Protein AF-A0A957SNI5-F1 (afdb_monomer_lite)

Foldseek 3Di:
DVVVVVVVVVVVVVVVVVVVVVVVVCVVVPPDDPDPDDDPVNVCVVVVVVVVVVVVLVVVLVVVVVVCVVVVHDDPDSDPDDD

Secondary structure (DSSP, 8-state):
-HHHHHHHHHHHHHHHHHHHHHHHHHHHHHHSTTS----HHHHHHHHHHHHHHHHHHHHHHHHHHHHHHHTT-------SS--

Sequence (83 aa):
MIRRATESVENHLQEEDATKYNAARCMFWSGLGRWGRINIIMLVTIVSFVLVLGVLVFFHELGHYWVARRNGIVVEEFGMGYP

Radius of gyration: 34.37 Å; chains: 1; bounding box: 68×28×87 Å

Structure (mmCIF, N/CA/C/O backbone):
data_AF-A0A957SNI5-F1
#
_entry.id   AF-A0A957SNI5-F1
#
loop_
_atom_site.group_PDB
_atom_site.id
_atom_site.type_symbol
_atom_site.label_atom_id
_atom_site.label_alt_id
_atom_site.label_comp_id
_atom_site.label_asym_id
_atom_site.label_entity_id
_atom_site.label_seq_id
_atom_site.pdbx_PDB_ins_code
_atom_site.Cartn_x
_atom_site.Cartn_y
_atom_site.Cartn_z
_atom_site.occupancy
_atom_site.B_iso_or_equiv
_atom_site.auth_seq_id
_atom_site.auth_comp_id
_atom_site.auth_asym_id
_atom_site.auth_atom_id
_atom_site.pdbx_PDB_model_num
ATOM 1 N N . MET A 1 1 ? 50.436 -16.350 -56.540 1.00 63.91 1 MET A N 1
ATOM 2 C CA . MET A 1 1 ? 50.619 -16.798 -55.140 1.00 63.91 1 MET A CA 1
ATOM 3 C C . MET A 1 1 ? 50.134 -15.750 -54.138 1.00 63.91 1 MET A C 1
ATOM 5 O O . MET A 1 1 ? 49.367 -16.103 -53.261 1.00 63.91 1 MET A O 1
ATOM 9 N N . ILE A 1 2 ? 50.477 -14.470 -54.329 1.00 70.00 2 ILE A N 1
ATOM 10 C CA . ILE A 1 2 ? 50.120 -13.352 -53.428 1.00 70.00 2 ILE A CA 1
ATOM 11 C C . ILE A 1 2 ? 48.601 -13.157 -53.262 1.00 70.00 2 ILE A C 1
ATOM 13 O O . I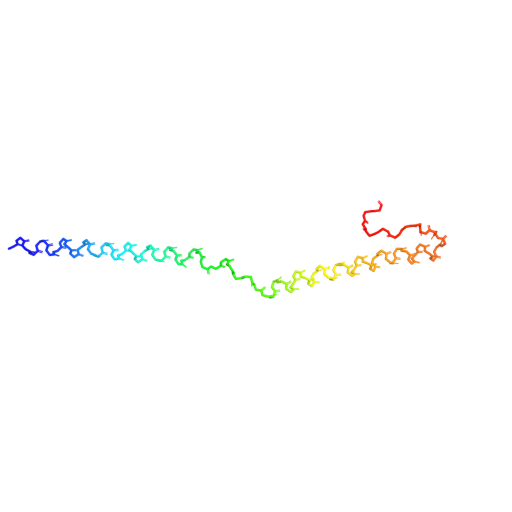LE A 1 2 ? 48.128 -13.010 -52.145 1.00 70.00 2 ILE A O 1
ATOM 17 N N . ARG A 1 3 ? 47.815 -13.272 -54.342 1.00 75.44 3 ARG A N 1
ATOM 18 C CA . ARG A 1 3 ? 46.349 -13.112 -54.296 1.00 75.44 3 ARG A CA 1
ATOM 19 C C . ARG A 1 3 ? 45.639 -14.077 -53.334 1.00 75.44 3 ARG A C 1
ATOM 21 O O . ARG A 1 3 ? 44.706 -13.671 -52.658 1.00 75.44 3 ARG A O 1
ATOM 28 N N . ARG A 1 4 ? 46.121 -15.321 -53.217 1.00 80.00 4 ARG A N 1
ATOM 29 C CA . ARG A 1 4 ? 45.554 -16.291 -52.263 1.00 80.00 4 ARG A CA 1
ATOM 30 C C . ARG A 1 4 ? 45.853 -15.924 -50.810 1.00 80.00 4 ARG A C 1
ATOM 32 O O . ARG A 1 4 ? 45.052 -16.225 -49.938 1.00 80.00 4 ARG A O 1
ATOM 39 N N . ALA A 1 5 ? 46.988 -15.273 -50.551 1.00 75.88 5 ALA A N 1
ATOM 40 C CA . ALA A 1 5 ? 47.309 -14.781 -49.216 1.00 75.88 5 ALA A CA 1
ATOM 41 C C . ALA A 1 5 ? 46.423 -13.581 -48.842 1.00 75.88 5 ALA A C 1
ATOM 43 O O . ALA A 1 5 ? 45.946 -13.515 -47.717 1.00 75.88 5 ALA A O 1
ATOM 44 N N . THR A 1 6 ? 46.137 -12.683 -49.791 1.00 80.19 6 THR A N 1
ATOM 45 C CA . THR A 1 6 ? 45.221 -11.550 -49.575 1.00 80.19 6 THR A CA 1
ATOM 46 C C . THR A 1 6 ? 43.789 -12.012 -49.303 1.00 80.19 6 THR A C 1
ATOM 48 O O . THR A 1 6 ? 43.200 -11.572 -48.323 1.00 80.19 6 THR A O 1
ATOM 51 N N . GLU A 1 7 ? 43.269 -12.957 -50.096 1.00 85.44 7 GLU A N 1
ATOM 52 C CA . GLU A 1 7 ? 41.932 -13.540 -49.886 1.00 85.44 7 GLU A CA 1
ATOM 53 C C . GLU A 1 7 ? 41.834 -14.248 -48.519 1.00 85.44 7 GLU A C 1
ATOM 55 O O . GLU A 1 7 ? 40.819 -14.149 -47.836 1.00 85.44 7 GLU A O 1
ATOM 60 N N . SER A 1 8 ? 42.908 -14.909 -48.066 1.00 83.56 8 SER A N 1
ATOM 61 C CA . SER A 1 8 ? 42.950 -15.517 -46.728 1.00 83.56 8 SER A CA 1
ATOM 62 C C . SER A 1 8 ? 42.883 -14.473 -45.612 1.00 83.56 8 SER A C 1
ATOM 64 O O . SER A 1 8 ? 42.195 -14.695 -44.622 1.00 83.56 8 SER A O 1
ATOM 66 N N . VAL A 1 9 ? 43.581 -13.342 -45.755 1.00 85.00 9 VAL A N 1
ATOM 67 C CA . VAL A 1 9 ? 43.580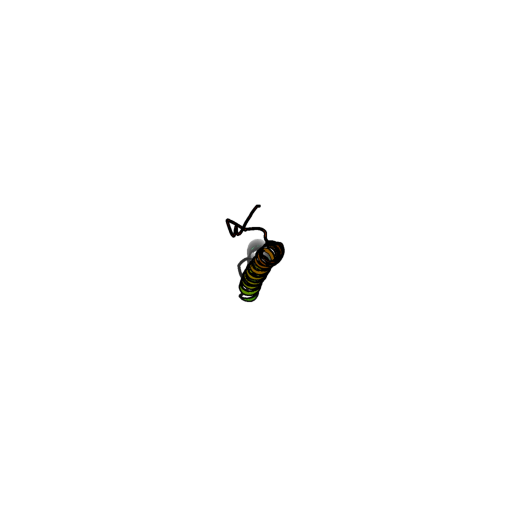 -12.268 -44.748 1.00 85.00 9 VAL A CA 1
ATOM 68 C C . VAL A 1 9 ? 42.222 -11.562 -44.696 1.00 85.00 9 VAL A C 1
ATOM 70 O O . VAL A 1 9 ? 41.718 -11.314 -43.606 1.00 85.00 9 VAL A O 1
ATOM 73 N N . GLU A 1 10 ? 41.596 -11.292 -45.843 1.00 85.75 10 GLU A N 1
ATOM 74 C CA . GLU A 1 10 ? 40.281 -10.638 -45.910 1.00 85.75 10 GLU A CA 1
ATOM 75 C C . GLU A 1 10 ? 39.173 -11.503 -45.282 1.00 85.75 10 GLU A C 1
ATOM 77 O O . GLU A 1 10 ? 38.381 -11.006 -44.480 1.00 85.75 10 GLU A O 1
ATOM 82 N N . ASN A 1 11 ? 39.196 -12.818 -45.532 1.00 83.12 11 ASN A N 1
ATOM 83 C CA . ASN A 1 11 ? 38.265 -13.763 -44.908 1.00 83.12 11 ASN A CA 1
ATOM 84 C C . ASN A 1 11 ? 38.421 -13.820 -43.378 1.00 83.12 11 ASN A C 1
ATOM 86 O O . ASN A 1 11 ? 37.418 -13.858 -42.666 1.00 83.12 11 ASN A O 1
ATOM 90 N N . HIS A 1 12 ? 39.656 -13.782 -42.860 1.00 83.94 12 HIS A N 1
ATOM 91 C CA . HIS A 1 12 ? 39.895 -13.769 -41.413 1.00 83.94 12 HIS A CA 1
ATOM 92 C C . HIS A 1 12 ? 39.382 -12.488 -40.748 1.00 83.94 12 HIS A C 1
ATOM 94 O O . HIS A 1 12 ? 38.794 -12.559 -39.670 1.00 83.94 12 HIS A O 1
ATOM 100 N N . LEU A 1 13 ? 39.551 -11.331 -41.395 1.00 84.75 13 LEU A N 1
ATOM 101 C CA . LEU A 1 13 ? 39.027 -10.063 -40.879 1.00 84.75 13 LEU A CA 1
ATOM 102 C C . LEU A 1 13 ? 37.488 -10.061 -40.855 1.00 84.75 13 LEU A C 1
ATOM 104 O O . LEU A 1 13 ? 36.892 -9.659 -39.856 1.00 84.75 13 LEU A O 1
ATOM 108 N N . GLN A 1 14 ? 36.835 -10.597 -41.895 1.00 86.44 14 GLN A N 1
ATOM 109 C CA . GLN A 1 14 ? 35.372 -10.738 -41.920 1.00 86.44 14 GLN A CA 1
ATOM 110 C C . GLN A 1 14 ? 34.835 -11.687 -40.839 1.00 86.44 14 GLN A C 1
ATOM 112 O O . GLN A 1 14 ? 33.782 -11.420 -40.253 1.00 86.44 14 GLN A O 1
ATOM 117 N N . GLU A 1 15 ? 35.531 -12.792 -40.567 1.00 83.88 15 GLU A N 1
ATOM 118 C CA . GLU A 1 15 ? 35.123 -13.758 -39.544 1.00 83.88 15 GLU A CA 1
ATOM 119 C C . GLU A 1 15 ? 35.283 -13.186 -38.125 1.00 83.88 15 GLU A C 1
ATOM 121 O O . GLU A 1 15 ? 34.406 -13.379 -37.274 1.00 83.88 15 GLU A O 1
ATOM 126 N N . GLU A 1 16 ? 36.334 -12.393 -37.878 1.00 82.56 16 GLU A N 1
ATOM 127 C CA . GLU A 1 16 ? 36.495 -11.663 -36.617 1.00 82.56 16 GLU A CA 1
ATOM 128 C C . GLU A 1 16 ? 35.370 -10.647 -36.380 1.00 82.56 16 GLU A C 1
ATOM 130 O O . GLU A 1 16 ? 34.819 -10.590 -35.277 1.00 82.56 16 GLU A O 1
ATOM 135 N N . ASP A 1 17 ? 34.995 -9.863 -37.392 1.00 82.62 17 ASP A N 1
ATOM 136 C CA . ASP A 1 17 ? 33.954 -8.838 -37.260 1.00 82.62 17 ASP A CA 1
ATOM 137 C C . ASP A 1 17 ? 32.565 -9.453 -37.052 1.00 82.62 17 ASP A C 1
ATOM 139 O O . ASP A 1 17 ? 31.794 -8.993 -36.201 1.00 82.62 17 ASP A O 1
ATOM 143 N N . ALA A 1 18 ? 32.264 -10.549 -37.756 1.00 79.69 18 ALA A N 1
ATOM 144 C CA . ALA A 1 18 ? 31.041 -11.318 -37.545 1.00 79.69 18 ALA A CA 1
ATOM 145 C C . ALA A 1 18 ? 30.982 -11.900 -36.123 1.00 79.69 18 ALA A C 1
ATOM 147 O O . ALA A 1 18 ? 29.935 -11.853 -35.468 1.00 79.69 18 ALA A O 1
ATOM 148 N N . THR A 1 19 ? 32.110 -12.395 -35.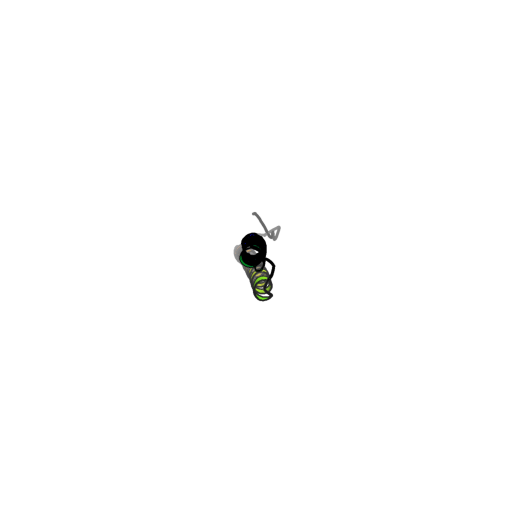608 1.00 82.88 19 THR A N 1
ATOM 149 C CA . THR A 1 19 ? 32.207 -12.938 -34.247 1.00 82.88 19 THR A CA 1
ATOM 150 C C . THR A 1 19 ? 32.043 -11.839 -33.199 1.00 82.88 19 THR A C 1
ATOM 152 O O . THR A 1 19 ? 31.284 -12.018 -32.247 1.00 82.88 19 THR A O 1
ATOM 155 N N . LYS A 1 20 ? 32.660 -10.666 -33.398 1.00 79.62 20 LYS A N 1
ATOM 156 C CA . LYS A 1 20 ? 32.499 -9.492 -32.522 1.00 79.62 20 LYS A CA 1
ATOM 157 C C . LYS A 1 20 ? 31.059 -8.989 -32.507 1.00 79.62 20 LYS A C 1
ATOM 159 O O . LYS A 1 20 ? 30.522 -8.729 -31.433 1.00 79.62 20 LYS A O 1
ATOM 164 N N . TYR A 1 21 ? 30.404 -8.907 -33.665 1.00 78.06 21 TYR A N 1
ATOM 165 C CA . TYR A 1 21 ? 29.004 -8.490 -33.760 1.00 78.06 21 TYR A CA 1
ATOM 166 C C . TYR A 1 21 ? 28.053 -9.485 -33.077 1.00 78.06 21 TYR A C 1
ATOM 168 O O . TYR A 1 21 ? 27.177 -9.081 -32.308 1.00 78.06 21 TYR A O 1
ATOM 176 N N . ASN A 1 22 ? 28.241 -10.788 -33.302 1.00 77.62 22 ASN A N 1
ATOM 177 C CA . ASN A 1 22 ? 27.432 -11.832 -32.671 1.00 77.62 22 ASN A CA 1
ATOM 178 C C . ASN A 1 22 ? 27.677 -11.914 -31.155 1.00 77.62 22 ASN A C 1
ATOM 180 O O . ASN A 1 22 ? 26.720 -12.049 -30.391 1.00 77.62 22 ASN A O 1
ATOM 184 N N . ALA A 1 23 ? 28.921 -11.738 -30.701 1.00 77.50 23 ALA A N 1
ATOM 185 C CA . ALA A 1 23 ? 29.267 -11.646 -29.284 1.00 77.50 23 ALA A CA 1
ATOM 186 C C . ALA A 1 23 ? 28.658 -10.397 -28.624 1.00 77.50 23 ALA A C 1
ATOM 188 O O . ALA A 1 23 ? 28.057 -10.500 -27.554 1.00 77.50 23 ALA A O 1
ATOM 189 N N . ALA A 1 24 ? 28.721 -9.236 -29.286 1.00 72.81 24 ALA A N 1
ATOM 190 C CA . ALA A 1 24 ? 28.097 -8.000 -28.816 1.00 72.81 24 ALA A CA 1
ATOM 191 C C . ALA A 1 24 ? 26.566 -8.129 -28.736 1.00 72.81 24 ALA A C 1
ATOM 193 O O . ALA A 1 24 ? 25.960 -7.715 -27.747 1.00 72.81 24 ALA A O 1
ATOM 194 N N . ARG A 1 25 ? 25.931 -8.781 -29.721 1.00 73.56 25 ARG A N 1
ATOM 195 C CA . ARG A 1 25 ? 24.497 -9.113 -29.685 1.00 73.56 25 ARG A CA 1
ATOM 196 C C . ARG A 1 25 ? 24.139 -10.061 -28.545 1.00 73.56 25 ARG A C 1
ATOM 198 O O . ARG A 1 25 ? 23.131 -9.828 -27.881 1.00 73.56 25 ARG A O 1
ATOM 205 N N . CYS A 1 26 ? 24.943 -11.093 -28.289 1.00 65.62 26 CYS A N 1
ATOM 206 C CA . CYS A 1 26 ? 24.725 -12.025 -27.179 1.00 65.62 26 CYS A CA 1
ATOM 207 C C . CYS A 1 26 ? 24.924 -11.364 -25.805 1.00 65.62 26 CYS A C 1
ATOM 209 O O . CYS A 1 26 ? 24.142 -11.633 -24.891 1.00 65.62 26 CYS A O 1
ATOM 211 N N . MET A 1 27 ? 25.893 -10.456 -25.652 1.00 67.00 27 MET A N 1
ATOM 212 C CA . MET A 1 27 ? 26.054 -9.660 -24.426 1.00 67.00 27 MET A CA 1
ATOM 213 C C . MET A 1 27 ? 24.888 -8.686 -24.219 1.00 67.00 27 MET A C 1
ATOM 215 O O . MET A 1 27 ? 24.371 -8.570 -23.111 1.00 67.00 27 MET A O 1
ATOM 219 N N . PHE A 1 28 ? 24.411 -8.042 -25.285 1.00 65.12 28 PHE A N 1
ATOM 220 C CA . PHE A 1 28 ? 23.302 -7.093 -25.198 1.00 65.12 28 PHE A CA 1
ATOM 221 C C . PHE A 1 28 ? 21.957 -7.772 -24.874 1.00 65.12 28 PHE A C 1
ATOM 223 O O . PHE A 1 28 ? 21.148 -7.229 -24.122 1.00 65.12 28 PHE A O 1
ATOM 230 N N . TRP A 1 29 ? 21.724 -8.991 -25.376 1.00 59.03 29 TRP A N 1
ATOM 231 C CA . TRP A 1 29 ? 20.470 -9.727 -25.156 1.00 59.03 29 TRP A CA 1
ATOM 232 C C . TRP A 1 29 ? 20.427 -10.597 -23.894 1.00 59.03 29 TRP A C 1
ATOM 234 O O . TRP A 1 29 ? 19.334 -10.932 -23.435 1.00 59.03 29 TRP A O 1
ATOM 244 N N . SER A 1 30 ? 21.570 -10.951 -23.302 1.00 64.56 30 SER A N 1
ATOM 245 C CA . SER A 1 30 ? 21.600 -11.788 -22.091 1.00 64.56 30 SER A CA 1
ATOM 246 C C . SER A 1 30 ? 21.413 -11.001 -20.784 1.00 64.56 30 SER A C 1
ATOM 248 O O . SER A 1 30 ? 20.951 -11.582 -19.804 1.00 64.56 30 SER A O 1
ATOM 250 N N . GLY A 1 31 ? 21.698 -9.690 -20.764 1.00 61.84 31 GLY A N 1
ATOM 251 C CA . GLY A 1 31 ? 21.719 -8.893 -19.525 1.00 61.84 31 GLY A CA 1
ATOM 252 C C . GLY A 1 31 ? 20.546 -7.933 -19.276 1.00 61.84 31 GLY A C 1
ATOM 253 O O . GLY A 1 31 ? 20.244 -7.642 -18.120 1.00 61.84 31 GLY A O 1
ATOM 254 N N . LEU A 1 32 ? 19.860 -7.433 -20.313 1.00 59.72 32 LEU A N 1
ATOM 255 C CA . LEU A 1 32 ? 19.020 -6.226 -20.161 1.00 59.72 32 LEU A CA 1
ATOM 256 C C . LEU A 1 32 ? 17.514 -6.412 -20.428 1.00 59.72 32 LEU A C 1
ATOM 258 O O . LEU A 1 32 ? 16.719 -5.519 -20.156 1.00 59.72 32 LEU A O 1
ATOM 262 N N . GLY A 1 33 ? 17.079 -7.576 -20.917 1.00 57.44 33 GLY A N 1
ATOM 263 C CA . GLY A 1 33 ? 15.719 -7.755 -21.450 1.00 57.44 33 GLY A CA 1
ATOM 264 C C . GLY A 1 33 ? 14.629 -8.202 -20.464 1.00 57.44 33 GLY A C 1
ATOM 265 O O . GLY A 1 33 ? 13.526 -8.526 -20.903 1.00 57.44 33 GLY A O 1
ATOM 266 N N . ARG A 1 34 ? 14.904 -8.306 -19.154 1.00 63.00 34 ARG A N 1
ATOM 267 C CA . ARG A 1 34 ? 13.975 -8.953 -18.196 1.00 63.00 34 ARG A CA 1
ATOM 268 C C . ARG A 1 34 ? 13.658 -8.164 -16.928 1.00 63.00 34 ARG A C 1
ATOM 270 O O . ARG A 1 34 ? 13.096 -8.730 -16.004 1.00 63.00 34 ARG A O 1
ATOM 277 N N . TRP A 1 35 ? 13.954 -6.871 -16.886 1.00 64.31 35 TRP A N 1
ATOM 278 C CA . TRP A 1 35 ? 13.703 -6.059 -15.686 1.00 64.31 35 TRP A CA 1
ATOM 279 C C . TRP A 1 35 ? 12.427 -5.205 -15.769 1.00 64.31 35 TRP A C 1
ATOM 281 O O . TRP A 1 35 ? 11.950 -4.722 -14.752 1.00 64.31 35 TRP A O 1
ATOM 291 N N . GLY A 1 36 ? 11.8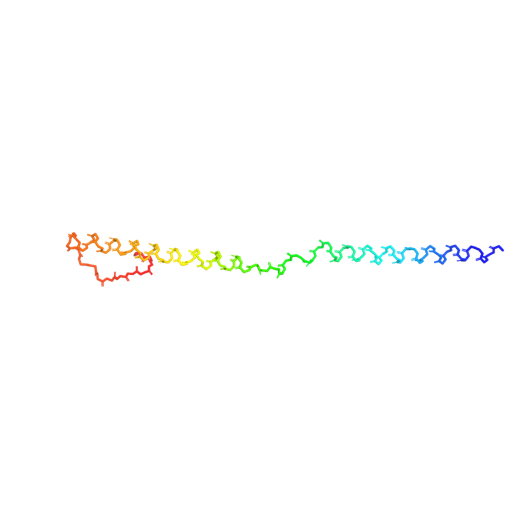28 -5.061 -16.957 1.00 64.00 36 GLY A N 1
ATOM 292 C CA . GLY A 1 36 ? 10.707 -4.136 -17.188 1.00 64.00 36 GLY A CA 1
ATOM 293 C C . GLY A 1 36 ? 9.295 -4.729 -17.135 1.00 64.00 36 GLY A C 1
ATOM 294 O O . GLY A 1 36 ? 8.333 -4.008 -17.383 1.00 64.00 36 GLY A O 1
ATOM 295 N N . ARG A 1 37 ? 9.122 -6.028 -16.854 1.00 76.56 37 ARG A N 1
ATOM 296 C CA . ARG A 1 37 ? 7.780 -6.639 -16.815 1.00 76.56 37 ARG A CA 1
ATOM 297 C C . ARG A 1 37 ? 7.226 -6.640 -15.396 1.00 76.56 37 ARG A C 1
ATOM 299 O O . ARG A 1 37 ? 7.329 -7.635 -14.683 1.00 76.56 37 ARG A O 1
ATOM 306 N N . ILE A 1 38 ? 6.625 -5.517 -15.009 1.00 74.31 38 ILE A N 1
ATOM 307 C CA . ILE A 1 38 ? 5.765 -5.448 -13.825 1.00 74.31 38 ILE A CA 1
ATOM 308 C C . ILE A 1 38 ? 4.493 -6.237 -14.149 1.00 74.31 38 ILE A C 1
ATOM 310 O O . ILE A 1 38 ? 3.736 -5.886 -15.052 1.00 74.31 38 ILE A O 1
ATOM 314 N N . ASN A 1 39 ? 4.287 -7.346 -13.444 1.00 83.81 39 ASN A N 1
ATOM 315 C CA . ASN A 1 39 ? 3.098 -8.171 -13.612 1.00 83.81 39 ASN A CA 1
ATOM 316 C C . ASN A 1 39 ? 1.916 -7.522 -12.890 1.00 83.81 39 ASN A C 1
ATOM 318 O O . ASN A 1 39 ? 2.060 -7.079 -11.752 1.00 83.81 39 ASN A O 1
ATOM 322 N N . ILE A 1 40 ? 0.728 -7.560 -13.497 1.00 87.94 40 ILE A N 1
ATOM 323 C CA . ILE A 1 40 ? -0.528 -7.142 -12.847 1.00 87.94 40 ILE A CA 1
ATOM 324 C C . ILE A 1 40 ? -0.705 -7.858 -11.499 1.00 87.94 40 ILE A C 1
ATOM 326 O O . ILE A 1 40 ? -1.135 -7.253 -10.524 1.00 87.94 40 ILE A O 1
ATOM 330 N N . ILE A 1 41 ? -0.270 -9.118 -11.415 1.00 89.38 41 ILE A N 1
ATOM 331 C CA . ILE A 1 41 ? -0.287 -9.918 -10.186 1.00 89.38 41 ILE A CA 1
ATOM 332 C C . ILE A 1 41 ? 0.509 -9.240 -9.059 1.00 89.38 41 ILE A C 1
ATOM 334 O O . ILE A 1 41 ? 0.039 -9.226 -7.931 1.00 89.38 41 ILE A O 1
ATOM 338 N N . MET A 1 42 ? 1.661 -8.621 -9.350 1.00 88.00 42 MET A N 1
ATOM 339 C CA . MET A 1 42 ? 2.463 -7.916 -8.337 1.00 88.00 42 MET A CA 1
ATOM 340 C C . MET A 1 42 ? 1.781 -6.642 -7.830 1.00 88.00 42 MET A C 1
ATOM 342 O O . MET A 1 42 ? 1.925 -6.284 -6.668 1.00 88.00 42 MET A O 1
ATOM 346 N N . LEU A 1 43 ? 1.026 -5.949 -8.684 1.00 89.38 43 LEU A N 1
ATOM 347 C CA . LEU A 1 43 ? 0.248 -4.788 -8.249 1.00 89.38 43 LEU A CA 1
ATOM 348 C C . LEU A 1 43 ? -0.934 -5.222 -7.379 1.00 89.38 43 LEU A C 1
ATOM 350 O O . LEU A 1 43 ? -1.165 -4.639 -6.324 1.00 89.38 43 LEU A O 1
ATOM 354 N N . VAL A 1 44 ? -1.644 -6.279 -7.781 1.00 93.81 44 VAL A N 1
ATOM 355 C CA . VAL A 1 44 ? -2.764 -6.831 -7.007 1.00 93.81 44 VAL A CA 1
ATOM 356 C C . VAL A 1 44 ? -2.294 -7.339 -5.644 1.00 93.81 44 VAL A C 1
ATOM 358 O O . VAL A 1 44 ? -2.955 -7.060 -4.648 1.00 93.81 44 VAL A O 1
ATOM 361 N N . THR A 1 45 ? -1.147 -8.021 -5.559 1.00 92.94 45 THR A N 1
ATOM 362 C CA . THR A 1 45 ? -0.619 -8.503 -4.272 1.00 92.94 45 THR A CA 1
ATOM 363 C C . THR A 1 45 ? -0.301 -7.345 -3.331 1.00 92.94 45 THR A C 1
ATOM 365 O O . THR A 1 45 ? -0.770 -7.358 -2.195 1.00 92.94 45 THR A O 1
ATOM 368 N N . ILE A 1 46 ? 0.402 -6.311 -3.803 1.00 94.81 46 ILE A N 1
ATOM 369 C CA . ILE A 1 46 ? 0.746 -5.136 -2.987 1.00 94.81 46 ILE A CA 1
ATOM 370 C C . ILE A 1 46 ? -0.519 -4.407 -2.518 1.00 94.81 46 ILE A C 1
ATOM 372 O O . ILE A 1 46 ? -0.658 -4.117 -1.331 1.00 94.81 46 ILE A O 1
ATOM 376 N N . VAL A 1 47 ? -1.471 -4.156 -3.421 1.00 95.62 47 VAL A N 1
ATOM 377 C CA . VAL A 1 47 ? -2.730 -3.479 -3.076 1.00 95.62 47 VAL A CA 1
ATOM 378 C C . VAL A 1 47 ? -3.541 -4.308 -2.082 1.00 95.62 47 VAL A C 1
ATOM 380 O O . VAL A 1 47 ? -4.024 -3.766 -1.091 1.00 95.62 47 VAL A O 1
ATOM 383 N N . SER A 1 48 ? -3.654 -5.620 -2.301 1.00 95.06 48 SER A N 1
ATOM 384 C CA . SER A 1 48 ? -4.388 -6.515 -1.400 1.00 95.06 48 SER A CA 1
ATOM 385 C C . SER A 1 48 ? -3.769 -6.566 -0.001 1.00 95.06 48 SER A C 1
ATOM 387 O O . SER A 1 48 ? -4.497 -6.538 0.987 1.00 95.06 48 SER A O 1
ATOM 389 N N . PHE A 1 49 ? -2.438 -6.556 0.099 1.00 95.31 49 PHE A N 1
ATOM 390 C CA . PHE A 1 49 ? -1.722 -6.540 1.369 1.00 95.31 49 PHE A CA 1
ATOM 391 C C . PHE A 1 49 ? -2.017 -5.269 2.172 1.00 95.31 49 PHE A C 1
ATOM 393 O O . PHE A 1 49 ? -2.383 -5.354 3.343 1.00 95.31 49 PHE A O 1
ATOM 400 N N . VAL A 1 50 ? -1.926 -4.098 1.533 1.00 95.81 50 VAL A N 1
ATOM 401 C CA . VAL A 1 50 ? -2.225 -2.814 2.188 1.00 95.81 50 VAL A CA 1
ATOM 402 C C . VAL A 1 50 ? -3.696 -2.735 2.597 1.00 95.81 50 VAL A C 1
ATOM 404 O O . VAL A 1 50 ? -3.994 -2.281 3.697 1.00 95.81 50 VAL A O 1
ATOM 407 N N . LEU A 1 51 ? -4.614 -3.225 1.759 1.00 96.06 51 LEU A N 1
ATOM 408 C CA . LEU A 1 51 ? -6.044 -3.272 2.076 1.00 96.06 51 LEU A CA 1
ATOM 409 C C . LEU A 1 51 ? -6.331 -4.128 3.311 1.00 96.06 51 LEU A C 1
ATOM 411 O O . LEU A 1 51 ? -7.028 -3.683 4.220 1.00 96.06 51 LEU A O 1
ATOM 415 N N . VAL A 1 52 ? -5.781 -5.343 3.358 1.00 96.19 52 VAL A N 1
ATOM 416 C CA . VAL A 1 52 ? -5.979 -6.255 4.490 1.00 96.19 52 VAL A CA 1
ATOM 417 C C . VAL A 1 52 ? -5.368 -5.676 5.762 1.00 96.19 52 VAL A C 1
ATOM 419 O O . VAL A 1 52 ? -6.026 -5.699 6.798 1.00 96.19 52 VAL A O 1
ATOM 422 N N . LEU A 1 53 ? -4.157 -5.112 5.696 1.00 93.81 53 LEU A N 1
ATOM 423 C CA . LEU A 1 53 ? -3.543 -4.459 6.854 1.00 93.81 53 LEU A CA 1
ATOM 424 C C . LEU A 1 53 ? -4.335 -3.236 7.323 1.00 93.81 53 LEU A C 1
ATOM 426 O O . LEU A 1 53 ? -4.531 -3.082 8.523 1.00 93.81 53 LEU A O 1
ATOM 430 N N . GLY A 1 54 ? -4.841 -2.408 6.408 1.00 91.31 54 GLY A N 1
ATOM 431 C CA . GLY A 1 54 ? -5.672 -1.256 6.759 1.00 91.31 54 GLY A CA 1
ATOM 432 C C . GLY A 1 54 ? -6.946 -1.671 7.495 1.00 91.31 54 GLY A C 1
ATOM 433 O O . GLY A 1 54 ? -7.264 -1.124 8.548 1.00 91.31 54 GLY A O 1
ATOM 434 N N . VAL A 1 55 ? -7.640 -2.695 6.992 1.00 93.56 55 VAL A N 1
ATOM 435 C CA . VAL A 1 55 ? -8.837 -3.239 7.649 1.00 93.56 55 VAL A CA 1
ATOM 436 C C . VAL A 1 55 ? -8.490 -3.883 8.996 1.00 93.56 55 VAL A C 1
ATOM 438 O O . VAL A 1 55 ? -9.205 -3.680 9.975 1.00 93.56 55 VAL A O 1
ATOM 441 N N . LEU A 1 56 ? -7.390 -4.633 9.074 1.00 93.38 56 LEU A N 1
ATOM 442 C CA . LEU A 1 56 ? -6.947 -5.285 10.305 1.00 93.38 56 LEU A CA 1
ATOM 443 C C . LEU A 1 56 ? -6.646 -4.263 11.410 1.00 93.38 56 LEU A C 1
ATOM 445 O O . LEU A 1 56 ? -7.102 -4.442 12.537 1.00 93.38 56 LEU A O 1
ATOM 449 N N . VAL A 1 57 ? -5.913 -3.195 11.084 1.00 89.56 57 VAL A N 1
ATOM 450 C CA . VAL A 1 57 ? -5.569 -2.121 12.030 1.00 89.56 57 VAL A CA 1
ATOM 451 C C . VAL A 1 57 ? -6.820 -1.351 12.456 1.00 89.56 57 VAL A C 1
ATOM 453 O O . VAL A 1 57 ? -7.008 -1.119 13.646 1.00 89.56 57 VAL A O 1
ATOM 456 N N . PHE A 1 58 ? -7.742 -1.073 11.530 1.00 88.38 58 PHE A N 1
ATOM 457 C CA . PHE A 1 58 ? -9.026 -0.456 11.865 1.00 88.38 58 PHE A CA 1
ATOM 458 C C . PHE A 1 58 ? -9.812 -1.275 12.903 1.00 88.38 58 PHE A C 1
ATOM 460 O O . PHE A 1 58 ? -10.280 -0.742 13.910 1.00 88.38 58 PHE A O 1
ATOM 467 N N . PHE A 1 59 ? -9.926 -2.592 12.702 1.00 91.38 59 PHE A N 1
ATOM 468 C CA . PHE A 1 59 ? -10.586 -3.464 13.678 1.00 91.38 59 PHE A CA 1
ATOM 469 C C . PHE A 1 59 ? -9.790 -3.626 14.978 1.00 91.38 59 PHE A C 1
ATOM 471 O O . PHE A 1 59 ? -10.395 -3.828 16.031 1.00 91.38 59 PHE A O 1
ATOM 478 N N . HIS A 1 60 ? -8.461 -3.529 14.931 1.00 87.38 60 HIS A N 1
ATOM 479 C CA . HIS A 1 60 ? -7.608 -3.569 16.115 1.00 87.38 60 HIS A CA 1
ATOM 480 C C . HIS A 1 60 ? -7.893 -2.386 17.050 1.00 87.38 60 HIS A C 1
ATOM 482 O O . HIS A 1 60 ? -8.168 -2.581 18.234 1.00 87.38 60 HIS A O 1
ATOM 488 N N . GLU A 1 61 ? -7.91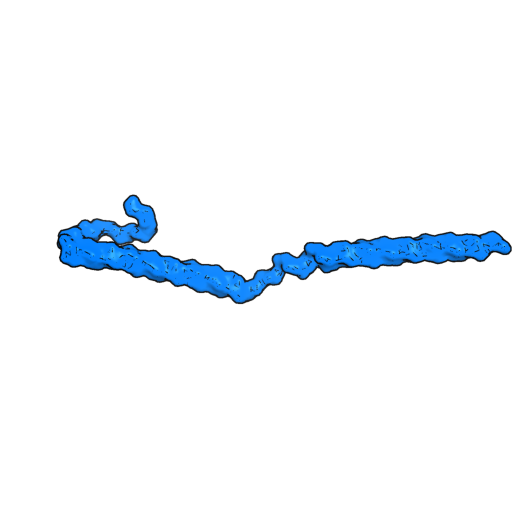5 -1.170 16.510 1.00 85.81 61 GLU A N 1
ATOM 489 C CA . GLU A 1 61 ? -8.225 0.050 17.263 1.00 85.81 61 GLU A CA 1
ATOM 490 C C . GLU A 1 61 ? -9.689 0.084 17.719 1.00 85.81 61 GLU A C 1
ATOM 492 O O . GLU A 1 61 ? -9.988 0.452 18.859 1.00 85.81 61 GLU A O 1
ATOM 497 N N . LEU A 1 62 ? -10.614 -0.404 16.882 1.00 85.88 62 LEU A N 1
ATOM 498 C CA . LEU A 1 62 ? -12.023 -0.535 17.258 1.00 85.88 62 LEU A CA 1
ATOM 499 C C . LEU A 1 62 ? -12.211 -1.513 18.425 1.00 85.88 62 LEU A C 1
ATOM 501 O O . LEU A 1 62 ? -13.059 -1.288 19.289 1.00 85.88 62 LEU A O 1
ATOM 505 N N . GLY A 1 63 ? -11.408 -2.579 18.476 1.00 86.88 63 GLY A N 1
ATOM 506 C CA . GLY A 1 63 ? -11.369 -3.516 19.594 1.00 86.88 63 GLY A CA 1
ATOM 507 C C . GLY A 1 63 ? -10.958 -2.838 20.901 1.00 86.88 63 GLY A C 1
ATOM 508 O O . GLY A 1 63 ? -11.646 -3.001 21.911 1.00 86.88 63 GLY A O 1
ATOM 509 N N . HIS A 1 64 ? -9.901 -2.020 20.871 1.00 86.06 64 HIS A N 1
ATOM 510 C CA . HIS A 1 64 ? -9.468 -1.229 22.030 1.00 86.06 64 HIS A CA 1
ATOM 511 C C . HIS A 1 64 ? -10.559 -0.268 22.499 1.00 86.06 64 HIS A C 1
ATOM 513 O O . HIS A 1 64 ? -10.893 -0.250 23.684 1.00 86.06 64 HIS A O 1
ATOM 519 N N . TYR A 1 65 ? -11.187 0.459 21.572 1.00 84.56 65 TYR A N 1
ATOM 520 C CA . TYR A 1 65 ? -12.305 1.349 21.884 1.00 84.56 65 TYR A CA 1
ATOM 521 C C . TYR A 1 65 ? -13.491 0.600 22.504 1.00 84.56 65 TYR A C 1
ATOM 523 O O . TYR A 1 65 ? -14.091 1.058 23.479 1.00 84.56 65 TYR A O 1
ATOM 531 N N . TRP A 1 66 ? -13.832 -0.575 21.970 1.00 85.12 66 TRP A N 1
ATOM 532 C CA . TRP A 1 66 ? -14.947 -1.376 22.466 1.00 85.12 66 TRP A CA 1
ATOM 533 C C . TRP A 1 66 ? -14.700 -1.910 23.882 1.00 85.12 66 TRP A C 1
ATOM 535 O O . TRP A 1 66 ? -15.607 -1.870 24.719 1.00 85.12 66 TRP A O 1
ATOM 545 N N . VAL A 1 67 ? -13.472 -2.352 24.175 1.00 86.12 67 VAL A N 1
ATOM 546 C CA . VAL A 1 67 ? -13.061 -2.787 25.519 1.00 86.12 67 VAL A CA 1
ATOM 547 C C . VAL A 1 67 ? -13.045 -1.609 26.495 1.00 86.12 67 VAL A C 1
ATOM 549 O O . VAL A 1 67 ? -13.624 -1.711 27.576 1.00 86.12 67 VAL A O 1
ATOM 552 N N . ALA A 1 68 ? -12.464 -0.470 26.108 1.00 85.69 68 ALA A N 1
ATOM 553 C CA . ALA A 1 68 ? -12.430 0.739 26.932 1.00 85.69 68 ALA A CA 1
ATOM 554 C C . ALA A 1 68 ? -13.846 1.221 27.287 1.00 85.69 68 ALA A C 1
ATOM 556 O O . ALA A 1 68 ? -14.154 1.452 28.459 1.00 85.69 68 ALA A O 1
ATOM 557 N N . ARG A 1 69 ? -14.750 1.258 26.299 1.00 84.06 69 ARG A N 1
ATOM 558 C CA . ARG A 1 69 ? -16.147 1.661 26.495 1.00 84.06 69 ARG A CA 1
ATOM 559 C C . ARG A 1 69 ? -16.923 0.693 27.388 1.00 84.06 69 ARG A C 1
ATOM 561 O O . ARG A 1 69 ? -17.741 1.141 28.188 1.00 84.06 69 ARG A O 1
ATOM 568 N N . ARG A 1 70 ? -16.670 -0.618 27.295 1.00 83.56 70 ARG A N 1
ATOM 569 C CA . ARG A 1 70 ? -17.256 -1.603 28.225 1.00 83.56 70 ARG A CA 1
ATOM 570 C C . ARG A 1 70 ? -16.753 -1.440 29.656 1.00 83.56 70 ARG A C 1
ATOM 572 O O . ARG A 1 70 ? -17.516 -1.691 30.582 1.00 83.56 70 ARG A O 1
ATOM 579 N N . ASN A 1 71 ? -15.521 -0.978 29.833 1.00 84.38 71 ASN A N 1
ATOM 580 C CA . ASN A 1 71 ? -14.930 -0.730 31.145 1.00 84.38 71 ASN A CA 1
ATOM 581 C C . ASN A 1 71 ? -15.254 0.671 31.700 1.00 84.38 71 ASN A C 1
ATOM 583 O O . ASN A 1 71 ? -14.717 1.051 32.737 1.00 84.38 71 ASN A O 1
ATOM 587 N N . GLY A 1 72 ? -16.125 1.440 31.033 1.00 82.06 72 GLY A N 1
ATOM 588 C CA . GLY A 1 72 ? -16.523 2.781 31.471 1.00 82.06 72 GLY A CA 1
ATOM 589 C C . GLY A 1 72 ? -15.456 3.858 31.256 1.00 82.06 72 GLY A C 1
ATOM 590 O O . GLY A 1 72 ? -15.572 4.942 31.821 1.00 82.06 72 GLY A O 1
ATOM 591 N N . ILE A 1 73 ? -14.429 3.578 30.451 1.00 77.62 73 ILE A N 1
ATOM 592 C CA . ILE A 1 73 ? -13.370 4.531 30.114 1.00 77.62 73 ILE A CA 1
ATOM 593 C C . ILE A 1 73 ? -13.855 5.386 28.938 1.00 77.62 73 ILE A C 1
ATOM 595 O O . ILE A 1 73 ? -14.208 4.863 27.877 1.00 77.62 73 ILE A O 1
ATOM 599 N N . VAL A 1 74 ? -13.894 6.706 29.134 1.00 69.38 74 VAL A N 1
ATOM 600 C CA . VAL A 1 74 ? -14.213 7.672 28.076 1.00 69.38 74 VAL A CA 1
ATOM 601 C C . VAL A 1 74 ? -12.983 7.802 27.183 1.00 69.38 74 VAL A C 1
ATOM 603 O O . VAL A 1 74 ? -11.948 8.293 27.619 1.00 69.38 74 VAL A O 1
ATOM 606 N N . VAL A 1 75 ? -13.080 7.310 25.949 1.00 68.12 75 VAL A N 1
ATOM 607 C CA . VAL A 1 75 ? -12.032 7.483 24.936 1.00 68.12 75 VAL A CA 1
ATOM 608 C C . VAL A 1 75 ? -12.3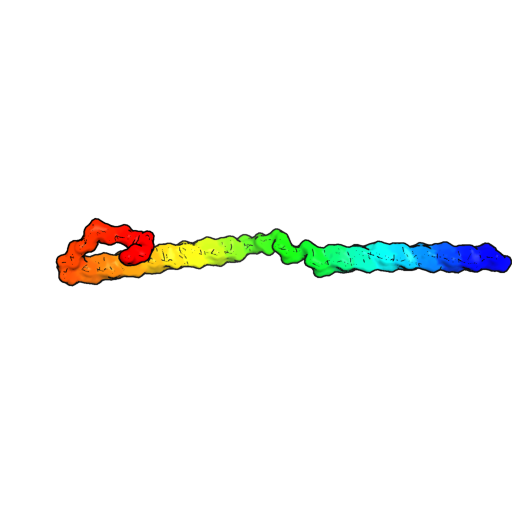03 8.802 24.219 1.00 68.12 75 VAL A C 1
ATOM 610 O O . VAL A 1 75 ? -13.319 8.920 23.531 1.00 68.12 75 VAL A O 1
ATOM 613 N N . GLU A 1 76 ? -11.439 9.793 24.436 1.00 67.38 76 GLU A N 1
ATOM 614 C CA . GLU A 1 76 ? -11.612 11.161 23.926 1.00 67.38 76 GLU A CA 1
ATOM 615 C C . GLU A 1 76 ? -11.267 11.280 22.434 1.00 67.38 76 GLU A C 1
ATOM 617 O O . GLU A 1 76 ? -11.891 12.069 21.729 1.00 67.38 76 GLU A O 1
ATOM 622 N N . GLU A 1 77 ? -10.359 10.441 21.921 1.00 64.00 77 GLU A N 1
ATOM 623 C CA . GLU A 1 77 ? -9.919 10.484 20.523 1.00 64.00 77 GLU A CA 1
ATOM 624 C C . GLU A 1 77 ? -9.687 9.074 19.959 1.00 64.00 77 GLU A C 1
ATOM 626 O O . GLU A 1 77 ? -9.076 8.215 20.594 1.00 64.00 77 GLU A O 1
ATOM 631 N N . PHE A 1 78 ? -10.195 8.823 18.749 1.00 60.16 78 PHE A N 1
ATOM 632 C CA . PHE A 1 78 ? -9.925 7.599 17.994 1.00 60.16 78 PHE A CA 1
ATOM 633 C C . PHE A 1 78 ? -8.725 7.872 17.079 1.00 60.16 78 PHE A C 1
ATOM 635 O O . PHE A 1 78 ? -8.882 8.376 15.966 1.00 60.16 78 PHE A O 1
ATOM 642 N N . GLY A 1 79 ? -7.519 7.634 17.591 1.00 64.88 79 GLY A N 1
ATOM 643 C CA . GLY A 1 79 ? -6.280 7.858 16.850 1.00 64.88 79 GLY A CA 1
ATOM 644 C C . GLY A 1 79 ? -5.934 6.666 15.961 1.00 64.88 79 GLY A C 1
ATOM 645 O O . GLY A 1 79 ? -5.622 5.603 16.483 1.00 64.88 79 GLY A O 1
ATOM 646 N N . MET A 1 80 ? -5.939 6.859 14.637 1.00 56.16 80 MET A N 1
ATOM 647 C CA . MET A 1 80 ? -5.309 5.920 13.698 1.00 56.16 80 MET A CA 1
ATOM 648 C C . MET A 1 80 ? -3.798 6.180 13.671 1.00 56.16 80 MET A C 1
ATOM 650 O O . MET A 1 80 ? -3.334 7.040 12.916 1.00 56.16 80 MET A O 1
ATOM 654 N N . GLY A 1 81 ? -3.025 5.494 14.520 1.00 68.00 81 GLY A N 1
ATOM 655 C CA . GLY A 1 81 ? -1.579 5.725 14.650 1.00 68.00 81 GLY A CA 1
ATOM 656 C C . GLY A 1 81 ? -0.987 5.470 16.044 1.00 68.00 81 GLY A C 1
ATOM 657 O O . GLY A 1 81 ? -1.519 4.684 16.819 1.00 68.00 81 GLY A O 1
ATOM 658 N N . TYR A 1 82 ? 0.168 6.089 16.339 1.00 50.56 82 TYR A N 1
ATOM 659 C CA . TYR A 1 82 ? 0.895 5.905 17.608 1.00 50.56 82 TYR A CA 1
ATOM 660 C C . TYR A 1 82 ? 0.069 6.417 18.811 1.00 50.56 82 TYR A C 1
ATOM 662 O O . TYR A 1 82 ? -0.523 7.490 18.681 1.00 50.56 82 TYR A O 1
ATOM 670 N N . PRO A 1 83 ? 0.038 5.670 19.936 1.00 58.19 83 PRO A N 1
ATOM 671 C CA . PRO A 1 83 ? -0.711 6.016 21.148 1.00 58.19 83 PRO A CA 1
ATOM 672 C C . PRO A 1 83 ? -0.205 7.280 21.849 1.00 58.19 83 PRO A C 1
ATOM 674 O O . PRO A 1 83 ? 1.003 7.593 21.718 1.00 58.19 83 PRO A O 1
#

pLDDT: mean 79.33, std 11.58, range [50.56, 96.19]